Protein AF-A0A925ZV40-F1 (afdb_monomer)

Secondary structure (DSSP, 8-state):
----------PPPEEE-TT-EE-S-EEESS--EEESSEE-S-EEESSS-EEESSEE-

Sequence (57 aa):
MPGAALAQGSAATLIIPAGQQVRGDSATGTQSIAVLGDDTGDVTSWGGDISVQGHVG

Foldseek 3Di:
DPDPPPPPDQPDEAEDAAPHEAEEEAEDEQHEYEYNHEYAYHYYYDRYHYHHPYYYD

Radius of gyration: 13.44 Å; Cα contacts (8 Å, |Δi|>4): 133; chains: 1; bounding box: 20×18×45 Å

Structure (mmCIF, N/CA/C/O backbone):
data_AF-A0A925ZV40-F1
#
_entry.id   AF-A0A925ZV40-F1
#
loop_
_atom_site.group_PDB
_atom_site.id
_atom_site.type_symbol
_atom_site.label_atom_id
_atom_site.label_alt_id
_atom_site.label_comp_id
_atom_site.label_asym_id
_atom_site.label_entity_id
_atom_site.label_seq_id
_atom_site.pdbx_PDB_ins_code
_atom_site.Cartn_x
_atom_site.Cartn_y
_atom_site.Cartn_z
_atom_site.occupancy
_atom_site.B_iso_or_equiv
_atom_site.auth_seq_id
_atom_s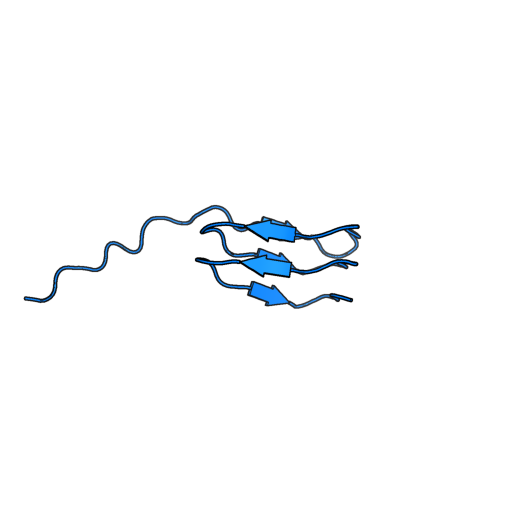ite.auth_comp_id
_atom_site.auth_asym_id
_atom_site.auth_atom_id
_atom_site.pdbx_PDB_model_num
ATOM 1 N N . MET A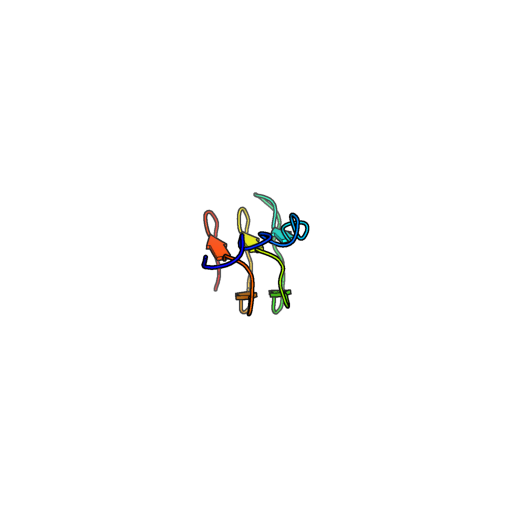 1 1 ? -11.442 -12.587 34.552 1.00 41.31 1 MET A N 1
ATOM 2 C CA . MET A 1 1 ? -12.069 -12.557 33.213 1.00 41.31 1 MET A CA 1
ATOM 3 C C . MET A 1 1 ? -11.058 -11.933 32.261 1.00 41.31 1 MET A C 1
ATOM 5 O O . MET A 1 1 ? -10.501 -10.915 32.661 1.00 41.31 1 MET A O 1
ATOM 9 N N . PRO A 1 2 ? -10.736 -12.519 31.095 1.00 38.16 2 PRO A N 1
ATOM 10 C CA . PRO A 1 2 ? -9.839 -11.871 30.139 1.00 38.16 2 PRO A CA 1
ATOM 11 C C . PRO 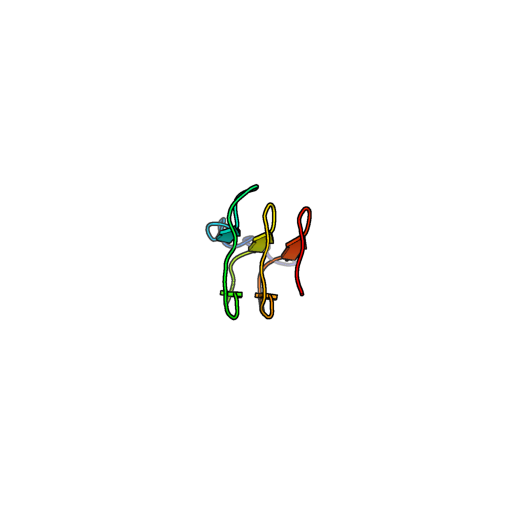A 1 2 ? -10.483 -10.558 29.682 1.00 38.16 2 PRO A C 1
ATOM 13 O O . PRO A 1 2 ? -11.640 -10.556 29.266 1.00 38.16 2 PRO A O 1
ATOM 16 N N . GLY A 1 3 ? -9.773 -9.448 29.888 1.00 44.28 3 GLY A N 1
ATOM 17 C CA . GLY A 1 3 ? -10.280 -8.099 29.658 1.00 44.28 3 GLY A CA 1
ATOM 18 C C . GLY A 1 3 ? -10.694 -7.901 28.208 1.00 44.28 3 GLY A C 1
ATOM 19 O O . GLY A 1 3 ? -10.047 -8.422 27.302 1.00 44.28 3 GLY A O 1
ATOM 20 N N . ALA A 1 4 ? -11.782 -7.155 28.010 1.00 47.41 4 ALA A N 1
ATOM 21 C CA . ALA A 1 4 ? -12.210 -6.699 26.700 1.00 47.41 4 ALA A CA 1
ATOM 22 C C . ALA A 1 4 ? -10.993 -6.138 25.954 1.00 47.41 4 ALA A C 1
ATOM 24 O O . ALA A 1 4 ? -10.404 -5.146 26.388 1.00 47.41 4 ALA A O 1
ATOM 25 N N . ALA A 1 5 ? -10.598 -6.796 24.863 1.00 50.66 5 ALA A N 1
ATOM 26 C CA . ALA A 1 5 ? -9.693 -6.198 23.905 1.00 50.66 5 ALA A CA 1
ATOM 27 C C . ALA A 1 5 ? -10.425 -4.965 23.378 1.00 50.66 5 ALA A C 1
ATOM 29 O O . ALA A 1 5 ? -11.349 -5.068 22.572 1.00 50.66 5 ALA A O 1
ATOM 30 N N . LEU A 1 6 ? -10.074 -3.798 23.914 1.00 46.53 6 LEU A N 1
ATOM 31 C CA . LEU A 1 6 ? -10.351 -2.529 23.274 1.00 46.53 6 LEU A CA 1
ATOM 32 C C . LEU A 1 6 ? -9.643 -2.632 21.923 1.00 46.53 6 LEU A C 1
ATOM 34 O O . LEU A 1 6 ? -8.434 -2.430 21.862 1.00 46.53 6 LEU A O 1
ATOM 38 N N . ALA A 1 7 ? -10.361 -3.055 20.879 1.00 44.47 7 ALA A N 1
ATOM 39 C CA . ALA A 1 7 ? -9.912 -2.941 19.502 1.00 44.47 7 ALA A CA 1
ATOM 40 C C . ALA A 1 7 ? -9.675 -1.446 19.291 1.00 44.47 7 ALA A C 1
ATOM 42 O O . ALA A 1 7 ? -10.621 -0.667 19.153 1.00 44.47 7 ALA A O 1
ATOM 43 N N . GLN A 1 8 ? -8.423 -1.030 19.489 1.00 47.97 8 GLN A N 1
ATOM 44 C CA . GLN A 1 8 ? -8.056 0.372 19.508 1.00 47.97 8 GLN A CA 1
ATOM 45 C C . GLN A 1 8 ? -8.439 0.952 18.153 1.00 47.97 8 GLN A C 1
ATOM 47 O O . GLN A 1 8 ? -8.231 0.325 17.117 1.00 47.97 8 GLN A O 1
ATOM 52 N N . GLY A 1 9 ? -9.128 2.089 18.233 1.00 44.00 9 GLY A N 1
ATOM 53 C CA . GLY A 1 9 ? -10.027 2.587 17.209 1.00 44.00 9 GLY A CA 1
ATOM 54 C C . GLY A 1 9 ? -9.406 2.672 15.827 1.00 44.00 9 GLY A C 1
ATOM 55 O O . GLY A 1 9 ? -8.206 2.880 15.687 1.00 44.00 9 GLY A O 1
ATOM 56 N N . SER A 1 10 ? -10.285 2.536 14.836 1.00 54.66 10 SER A N 1
ATOM 57 C CA . SER A 1 10 ? -10.068 2.680 13.401 1.00 54.66 10 SER A CA 1
ATOM 58 C C . SER A 1 10 ? -8.933 3.647 13.065 1.00 54.66 10 SER A C 1
ATOM 60 O O . SER A 1 10 ? -9.151 4.843 12.864 1.00 54.66 10 SER A O 1
ATOM 62 N N . ALA A 1 11 ? -7.706 3.132 13.004 1.00 63.12 11 ALA A N 1
ATOM 63 C CA . ALA A 1 11 ? -6.604 3.864 12.423 1.00 63.12 11 ALA A CA 1
ATOM 64 C C . ALA A 1 11 ? -6.983 4.051 10.950 1.00 63.12 11 ALA A C 1
ATOM 66 O O . ALA A 1 11 ? -7.282 3.069 10.270 1.00 63.12 11 ALA A O 1
ATOM 67 N N . ALA A 1 12 ? -7.081 5.303 10.493 1.00 75.94 12 ALA A N 1
ATOM 68 C CA . ALA A 1 12 ?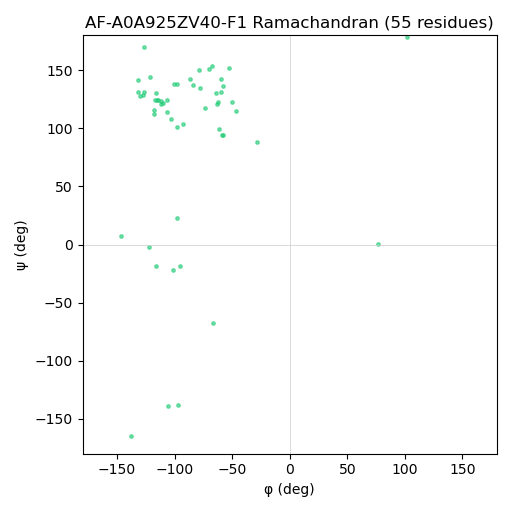 -7.518 5.608 9.134 1.00 75.94 12 ALA A CA 1
ATOM 69 C C . ALA A 1 12 ? -6.717 4.757 8.139 1.00 75.94 12 ALA A C 1
ATOM 71 O O . ALA A 1 12 ? -5.486 4.783 8.170 1.00 75.94 12 ALA A O 1
ATOM 72 N N . THR A 1 13 ? -7.407 3.967 7.316 1.00 85.81 13 THR A N 1
ATOM 73 C CA . THR A 1 13 ? -6.777 3.103 6.315 1.00 85.81 13 THR A CA 1
ATOM 74 C C . THR A 1 13 ? -6.052 3.968 5.292 1.00 85.81 13 THR A C 1
ATOM 76 O O . THR A 1 13 ? -6.636 4.910 4.753 1.00 85.81 13 THR A O 1
ATOM 79 N N . LEU A 1 14 ? -4.791 3.649 5.009 1.00 88.69 14 LEU A N 1
ATOM 80 C CA . LEU A 1 14 ? -4.078 4.223 3.874 1.00 88.69 14 LEU A CA 1
ATOM 81 C C . LEU A 1 14 ? -4.625 3.575 2.598 1.00 88.69 14 LEU A C 1
ATOM 83 O O . LEU A 1 14 ? -4.524 2.363 2.435 1.00 88.69 14 LEU A O 1
ATOM 87 N N . ILE A 1 15 ? -5.226 4.365 1.711 1.00 92.44 15 ILE A N 1
ATOM 88 C CA . ILE A 1 15 ? -5.834 3.865 0.472 1.00 92.44 15 ILE A CA 1
ATOM 89 C C . ILE A 1 15 ? -5.012 4.362 -0.714 1.00 92.44 15 ILE A C 1
ATOM 91 O O . ILE A 1 15 ? -4.875 5.571 -0.891 1.00 92.44 15 ILE A O 1
ATOM 95 N N . ILE A 1 16 ? -4.526 3.436 -1.542 1.00 92.06 16 ILE A N 1
ATOM 96 C CA . ILE A 1 16 ? -4.018 3.714 -2.891 1.00 92.06 16 ILE A CA 1
ATOM 97 C C . ILE A 1 16 ? -5.201 3.524 -3.848 1.00 92.06 16 ILE A C 1
ATOM 99 O O . ILE A 1 16 ? -5.608 2.382 -4.076 1.00 92.06 16 ILE A O 1
ATOM 103 N N . PRO A 1 17 ? -5.822 4.603 -4.357 1.00 91.50 17 PRO A N 1
ATOM 104 C CA . PRO A 1 17 ? -7.059 4.515 -5.127 1.00 91.50 17 PRO A CA 1
ATOM 105 C C . PRO A 1 17 ? -6.870 3.819 -6.475 1.00 91.50 17 PRO A C 1
ATOM 107 O O . PRO A 1 17 ? -5.804 3.888 -7.081 1.00 91.50 17 PRO A O 1
ATOM 110 N N . ALA A 1 18 ? -7.946 3.222 -6.990 1.00 91.62 18 ALA A N 1
ATOM 111 C CA . ALA A 1 18 ? -7.958 2.663 -8.337 1.00 91.62 18 ALA A CA 1
ATOM 112 C C . ALA A 1 18 ? -7.630 3.737 -9.387 1.00 91.62 18 ALA A C 1
ATOM 114 O O . ALA A 1 18 ? -8.134 4.860 -9.322 1.00 91.62 18 ALA A O 1
ATOM 115 N N . GLY A 1 19 ? -6.786 3.383 -10.359 1.00 90.94 19 GLY A N 1
ATOM 116 C CA . GLY A 1 19 ? -6.321 4.296 -11.408 1.00 90.94 19 GLY A CA 1
ATOM 117 C C . GLY A 1 19 ? -5.239 5.287 -10.966 1.00 90.94 19 GLY A C 1
ATOM 118 O O . GLY A 1 19 ? -4.788 6.084 -11.788 1.00 90.94 19 GLY A O 1
ATOM 119 N N . GLN A 1 20 ? -4.809 5.246 -9.701 1.00 91.25 20 GLN A N 1
ATOM 120 C CA . GLN A 1 20 ? -3.642 5.980 -9.232 1.00 91.25 20 GLN A CA 1
ATOM 121 C C . GLN A 1 20 ? -2.426 5.055 -9.195 1.00 91.25 20 GLN A C 1
ATOM 123 O O . GLN A 1 20 ? -2.516 3.919 -8.737 1.00 91.25 20 GLN A O 1
ATOM 128 N N . GLN A 1 21 ? -1.286 5.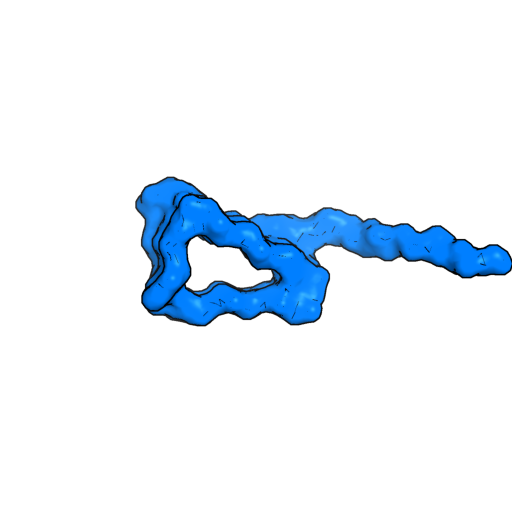588 -9.633 1.00 91.06 21 GLN A N 1
ATOM 129 C CA . 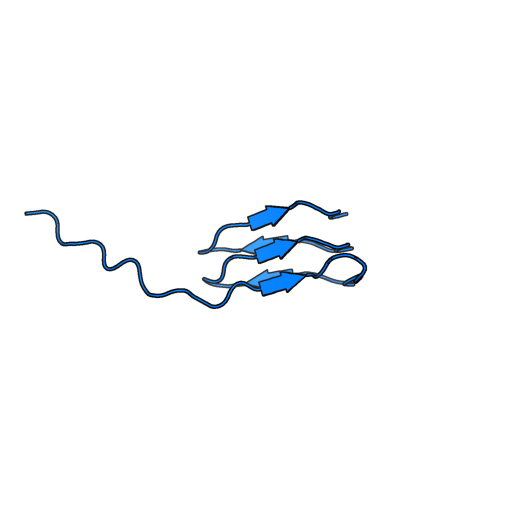GLN A 1 21 ? 0.011 4.946 -9.484 1.00 91.06 21 GLN A CA 1
ATOM 130 C C . GLN A 1 21 ? 0.817 5.664 -8.398 1.00 91.06 21 GLN A C 1
ATOM 132 O O . GLN A 1 21 ? 1.048 6.875 -8.488 1.00 91.06 21 GLN A O 1
ATOM 137 N N . VAL A 1 22 ? 1.264 4.920 -7.392 1.00 88.19 22 VAL A N 1
ATOM 138 C CA . VAL A 1 22 ? 2.243 5.363 -6.395 1.00 88.19 22 VAL A CA 1
ATOM 139 C C . VAL A 1 22 ? 3.603 4.791 -6.774 1.00 88.19 22 VAL A C 1
ATOM 141 O O . VAL A 1 22 ? 3.711 3.660 -7.240 1.00 88.19 22 VAL A O 1
ATOM 144 N N . ARG A 1 23 ? 4.645 5.616 -6.648 1.00 88.31 23 ARG A N 1
ATOM 145 C CA . ARG A 1 23 ? 6.029 5.218 -6.917 1.00 88.31 23 ARG A CA 1
ATOM 146 C C . ARG A 1 23 ? 6.840 5.324 -5.634 1.00 88.31 23 ARG A C 1
ATOM 148 O O . ARG A 1 23 ? 6.927 6.420 -5.079 1.00 88.31 23 ARG A O 1
ATOM 155 N N . GLY A 1 24 ? 7.471 4.222 -5.241 1.00 83.31 24 GLY A N 1
ATOM 156 C CA . GLY A 1 24 ? 8.236 4.101 -3.998 1.00 83.31 24 GLY A CA 1
ATOM 157 C C . GLY A 1 24 ? 7.465 3.353 -2.912 1.00 83.31 24 GLY A C 1
ATOM 158 O O . GLY A 1 24 ? 6.327 2.961 -3.130 1.00 83.31 24 GLY A O 1
ATOM 159 N N . ASP A 1 25 ? 8.101 3.164 -1.758 1.00 86.62 25 ASP A N 1
ATOM 160 C CA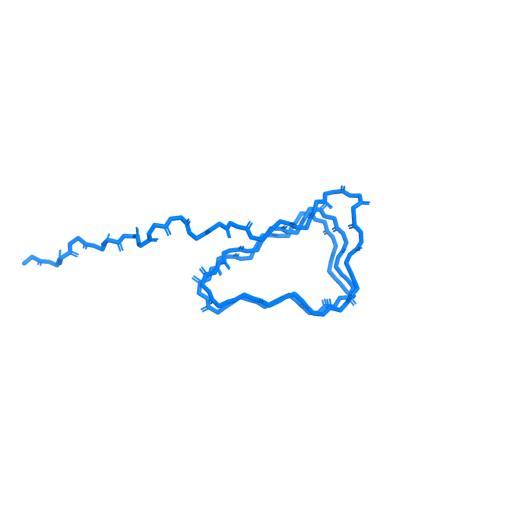 . ASP A 1 25 ? 7.597 2.260 -0.720 1.00 86.62 25 ASP A CA 1
ATOM 161 C C . ASP A 1 25 ? 6.445 2.869 0.093 1.00 86.62 25 ASP A C 1
ATOM 163 O O . ASP A 1 25 ? 6.519 4.005 0.579 1.00 86.62 25 ASP A O 1
ATOM 167 N N . SER A 1 26 ? 5.401 2.071 0.306 1.00 85.94 26 SER A N 1
ATOM 168 C CA . SER A 1 26 ? 4.236 2.403 1.123 1.00 85.94 26 SER A CA 1
ATOM 169 C C . SER A 1 26 ? 4.328 1.698 2.475 1.00 85.94 26 SER A C 1
ATOM 171 O O . SER A 1 26 ? 4.122 0.489 2.576 1.00 85.94 26 SER A O 1
ATOM 173 N N . ALA A 1 27 ? 4.605 2.456 3.540 1.00 89.38 27 ALA A N 1
ATOM 174 C CA . ALA A 1 27 ? 4.812 1.901 4.878 1.00 89.38 27 ALA A CA 1
ATOM 175 C C . ALA A 1 27 ? 3.926 2.551 5.951 1.00 89.38 27 ALA A C 1
ATOM 177 O O . ALA A 1 27 ? 3.893 3.777 6.086 1.00 89.38 27 ALA A O 1
ATOM 178 N N . THR A 1 28 ? 3.255 1.735 6.769 1.00 87.62 28 THR A N 1
ATOM 179 C CA . THR A 1 28 ? 2.449 2.205 7.909 1.00 87.62 28 THR A CA 1
ATOM 180 C C . THR A 1 28 ? 2.741 1.438 9.197 1.00 87.62 28 THR A C 1
ATOM 182 O O . THR A 1 28 ? 2.900 0.223 9.208 1.00 87.62 28 THR A O 1
ATOM 185 N N . GLY A 1 29 ? 2.757 2.157 10.326 1.00 86.12 29 GLY A N 1
ATOM 186 C CA . GLY A 1 29 ? 2.961 1.580 11.662 1.00 86.12 29 GLY A CA 1
ATOM 187 C C . GLY A 1 29 ? 1.818 0.664 12.104 1.00 86.12 29 GLY A C 1
ATOM 188 O O . GLY A 1 29 ? 1.993 -0.539 12.244 1.00 86.12 29 GLY A O 1
ATOM 189 N N . THR A 1 30 ? 0.644 1.248 12.341 1.00 87.81 30 THR A N 1
ATOM 190 C CA . THR A 1 30 ? -0.544 0.558 12.885 1.00 87.81 30 THR A CA 1
ATOM 191 C C . THR A 1 30 ? -1.769 0.655 11.973 1.00 87.81 30 THR A C 1
ATOM 193 O O . THR A 1 30 ? -2.831 0.131 12.294 1.00 87.81 30 THR A O 1
ATOM 196 N N . GLN A 1 31 ? -1.650 1.356 10.843 1.00 87.44 31 GLN A N 1
ATOM 197 C CA . GLN A 1 31 ? -2.751 1.553 9.904 1.00 87.44 31 GLN A CA 1
ATOM 198 C C . GLN A 1 31 ? -2.819 0.398 8.916 1.00 87.44 31 GLN A C 1
ATOM 200 O O . GLN A 1 31 ? -1.793 -0.078 8.428 1.00 87.44 31 GLN A O 1
ATOM 205 N N . SER A 1 32 ? -4.039 0.001 8.571 1.00 91.31 32 SER A N 1
ATOM 206 C CA . SER A 1 32 ? -4.246 -0.906 7.443 1.00 91.31 32 SER A CA 1
ATOM 207 C C . SER A 1 32 ? -3.946 -0.190 6.121 1.00 91.31 32 SER A C 1
ATOM 209 O O . SER A 1 32 ? -4.138 1.027 6.027 1.00 91.31 32 SER A O 1
ATOM 211 N N . ILE A 1 33 ? -3.507 -0.935 5.109 1.00 92.12 33 ILE A N 1
ATOM 212 C CA . ILE A 1 33 ? -3.255 -0.446 3.748 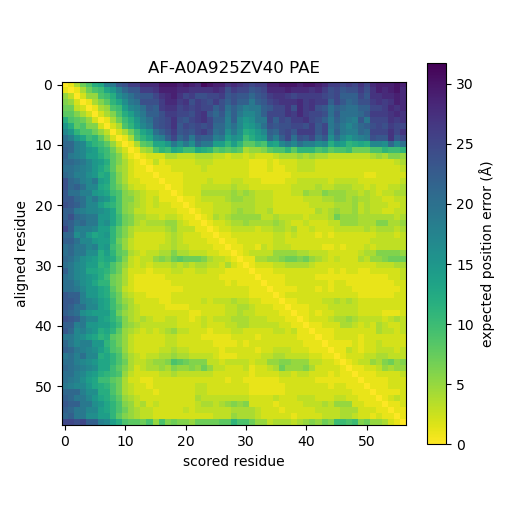1.00 92.12 33 ILE A CA 1
ATOM 213 C C . ILE A 1 33 ? -4.213 -1.152 2.782 1.00 92.12 33 ILE A C 1
ATOM 215 O O . ILE A 1 33 ? -4.327 -2.376 2.796 1.00 92.12 33 ILE A O 1
ATOM 219 N N . ALA A 1 34 ? -4.894 -0.388 1.929 1.00 94.94 34 ALA A N 1
ATOM 220 C CA . ALA A 1 34 ? -5.732 -0.900 0.850 1.00 94.94 34 ALA A CA 1
ATOM 221 C C . ALA A 1 34 ? -5.193 -0.431 -0.507 1.00 94.94 34 ALA A C 1
ATOM 223 O O . ALA A 1 34 ? -5.249 0.757 -0.829 1.00 94.94 34 ALA A O 1
ATOM 224 N N . VAL A 1 35 ? -4.694 -1.370 -1.310 1.00 94.81 35 VAL A N 1
ATOM 225 C CA . VAL A 1 35 ? -4.159 -1.121 -2.651 1.00 94.81 35 VAL A CA 1
ATOM 226 C C . VAL A 1 35 ? -5.224 -1.451 -3.689 1.00 94.81 35 VAL A C 1
ATOM 228 O O . VAL A 1 35 ? -5.474 -2.618 -3.990 1.00 94.81 35 VAL A O 1
ATOM 231 N N . LEU A 1 36 ? -5.879 -0.418 -4.215 1.00 95.88 36 LEU A N 1
ATOM 232 C CA . LEU A 1 36 ? -6.887 -0.523 -5.276 1.00 95.88 36 LEU A CA 1
ATOM 233 C C . LEU A 1 36 ? -6.326 -0.132 -6.655 1.00 95.88 36 LEU A C 1
ATOM 235 O O . LEU A 1 36 ? -6.915 -0.498 -7.669 1.00 95.88 36 LEU A O 1
ATOM 239 N N . GLY A 1 37 ? -5.236 0.640 -6.687 1.00 92.62 37 GLY A N 1
ATOM 240 C CA . GLY A 1 37 ? -4.499 1.040 -7.892 1.00 92.62 37 GLY A CA 1
ATOM 241 C C . GLY A 1 37 ? -3.174 0.297 -8.045 1.00 92.62 37 GLY A C 1
ATOM 242 O O . GLY A 1 37 ? -3.099 -0.897 -7.766 1.00 92.62 37 GLY A O 1
ATOM 243 N N . ASP A 1 38 ? -2.135 1.013 -8.464 1.00 93.00 38 ASP A N 1
ATOM 244 C CA . ASP A 1 38 ? -0.807 0.454 -8.712 1.00 93.00 38 ASP A CA 1
ATOM 245 C C . ASP A 1 38 ? 0.212 1.030 -7.718 1.00 93.00 38 ASP A C 1
ATOM 247 O O . ASP A 1 38 ? 0.383 2.248 -7.630 1.00 93.00 38 ASP A O 1
ATOM 251 N N . ASP A 1 39 ? 0.908 0.166 -6.987 1.00 91.94 39 ASP A N 1
ATOM 252 C CA . ASP A 1 39 ? 2.088 0.519 -6.194 1.00 91.94 39 ASP A CA 1
ATOM 253 C C . ASP A 1 39 ? 3.323 -0.099 -6.857 1.00 91.94 39 ASP A C 1
ATOM 255 O O . ASP A 1 39 ? 3.361 -1.308 -7.079 1.00 91.94 39 ASP A O 1
ATOM 259 N N . THR A 1 40 ? 4.306 0.725 -7.231 1.00 91.94 40 THR A N 1
ATOM 260 C CA . THR A 1 40 ? 5.542 0.228 -7.862 1.00 91.94 40 THR A CA 1
ATOM 261 C C . THR A 1 40 ? 6.717 0.069 -6.890 1.00 91.94 40 THR A C 1
ATOM 263 O O . THR A 1 40 ? 7.873 0.237 -7.292 1.00 91.94 40 THR A O 1
ATOM 266 N N . GLY A 1 41 ? 6.432 -0.073 -5.598 1.00 88.25 41 GLY A N 1
ATOM 267 C CA . GLY A 1 41 ? 7.398 -0.298 -4.529 1.00 88.25 41 GLY A CA 1
ATOM 268 C C . GLY A 1 41 ? 6.907 -1.346 -3.531 1.00 88.25 41 GLY A C 1
ATOM 269 O O . GLY A 1 41 ? 5.976 -2.110 -3.801 1.00 88.25 41 GLY A O 1
ATOM 270 N N . ASP A 1 42 ? 7.548 -1.395 -2.363 1.00 89.12 42 ASP A N 1
ATOM 271 C CA . ASP A 1 42 ? 7.181 -2.348 -1.316 1.00 89.12 42 ASP A CA 1
ATOM 272 C C . ASP A 1 42 ? 6.016 -1.830 -0.459 1.00 89.12 42 ASP A C 1
ATOM 274 O O . ASP A 1 42 ? 6.003 -0.682 -0.012 1.00 89.12 42 ASP A O 1
ATOM 278 N N . VAL A 1 43 ? 5.060 -2.711 -0.146 1.00 90.12 43 VAL A N 1
ATOM 279 C CA . VAL A 1 43 ? 3.929 -2.401 0.743 1.00 90.12 43 VAL A CA 1
ATOM 280 C C . VAL A 1 43 ? 4.128 -3.091 2.089 1.00 90.12 43 VAL A C 1
ATOM 282 O O . VAL A 1 43 ? 4.091 -4.318 2.181 1.00 90.12 43 VAL A O 1
ATOM 285 N N . THR A 1 44 ? 4.317 -2.305 3.151 1.00 92.19 44 THR A N 1
ATOM 286 C CA . THR A 1 44 ? 4.604 -2.810 4.503 1.00 92.19 44 THR A CA 1
ATOM 287 C C . THR A 1 44 ? 3.650 -2.227 5.545 1.00 92.19 44 THR A C 1
ATOM 289 O O . THR A 1 44 ? 3.527 -1.013 5.685 1.00 92.19 44 THR A O 1
ATOM 292 N N . SER A 1 45 ? 3.024 -3.089 6.347 1.00 90.00 45 SER A N 1
ATOM 293 C CA . SER A 1 45 ? 2.299 -2.695 7.559 1.00 90.00 45 SER A CA 1
ATOM 294 C C . SER A 1 45 ? 2.707 -3.592 8.719 1.00 90.00 45 SER A C 1
ATOM 296 O O . SER A 1 45 ? 2.746 -4.815 8.580 1.00 90.00 45 SER A O 1
ATOM 298 N N . TRP A 1 46 ? 3.039 -2.989 9.862 1.00 88.44 46 TRP A N 1
ATOM 299 C CA . TRP A 1 46 ? 3.491 -3.729 11.050 1.00 88.44 46 TRP A CA 1
ATOM 300 C C . TRP A 1 46 ? 2.368 -4.037 12.044 1.00 88.44 46 TRP A C 1
ATOM 302 O O . TRP A 1 46 ? 2.528 -4.906 12.899 1.00 88.44 46 TRP A O 1
ATOM 312 N N . GLY A 1 47 ? 1.243 -3.330 11.954 1.00 85.31 47 GLY A N 1
ATOM 313 C CA . GLY A 1 47 ? 0.150 -3.424 12.922 1.00 85.31 47 GLY A CA 1
ATOM 314 C C . GLY A 1 47 ? -1.243 -3.234 12.329 1.00 85.31 47 GLY A C 1
ATOM 315 O O . GLY A 1 47 ? -2.199 -3.143 13.094 1.00 85.31 47 GLY A O 1
ATOM 316 N N . GLY A 1 48 ? -1.361 -3.155 11.002 1.00 87.38 48 GLY A N 1
ATOM 317 C CA . GLY A 1 48 ? -2.632 -3.155 10.285 1.00 87.38 48 GLY A CA 1
ATOM 318 C C . GLY A 1 48 ? -2.669 -4.230 9.200 1.00 87.38 48 GLY A C 1
ATOM 319 O O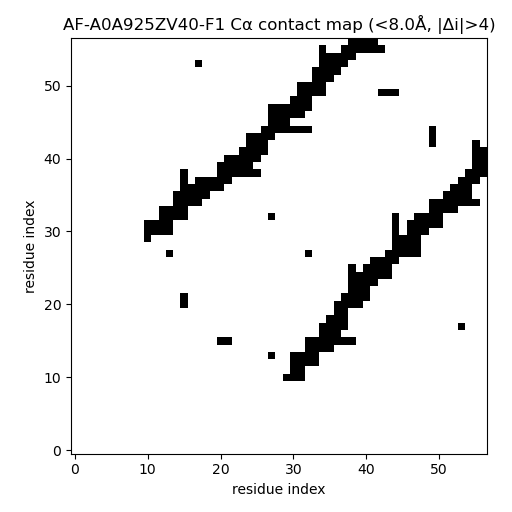 . GLY A 1 48 ? -1.653 -4.839 8.871 1.00 87.38 48 GLY A O 1
ATOM 320 N N . ASP A 1 49 ? -3.852 -4.453 8.634 1.00 93.00 49 ASP A N 1
ATOM 321 C CA . ASP A 1 49 ? -4.033 -5.405 7.541 1.00 93.00 49 ASP A CA 1
ATOM 322 C C . ASP A 1 49 ? -3.584 -4.802 6.204 1.00 93.00 49 ASP A C 1
ATOM 324 O O . ASP A 1 49 ? -3.710 -3.596 5.980 1.00 93.00 49 ASP A O 1
ATOM 328 N N . ILE A 1 50 ? -3.110 -5.642 5.283 1.00 92.56 50 ILE A N 1
ATOM 329 C CA . ILE A 1 50 ? -2.825 -5.247 3.897 1.00 92.56 50 ILE A CA 1
ATOM 330 C C . ILE A 1 50 ? -3.828 -5.952 2.983 1.00 92.56 50 ILE A C 1
ATOM 332 O O . ILE A 1 50 ? -3.886 -7.181 2.943 1.00 92.56 50 ILE A O 1
ATOM 336 N N . SER A 1 51 ? -4.614 -5.178 2.234 1.00 95.06 51 SER A N 1
ATOM 337 C CA . SER A 1 51 ? -5.538 -5.680 1.212 1.00 95.06 51 SER A CA 1
ATOM 338 C C . SER A 1 51 ? -5.099 -5.199 -0.165 1.00 95.06 51 SER A C 1
ATOM 340 O O . SER A 1 51 ? -4.977 -3.997 -0.387 1.00 95.06 51 SER A O 1
ATOM 342 N N . VAL A 1 52 ? -4.885 -6.129 -1.097 1.00 93.94 52 VAL A N 1
ATOM 343 C CA . VAL A 1 52 ? -4.468 -5.826 -2.472 1.00 93.94 52 VAL A CA 1
ATOM 344 C C . VAL A 1 52 ? -5.547 -6.298 -3.442 1.00 93.94 52 VAL A C 1
ATOM 346 O O . VAL A 1 52 ? -5.841 -7.489 -3.522 1.00 93.94 52 VAL A O 1
ATOM 349 N N . GLN A 1 53 ? -6.152 -5.349 -4.152 1.00 95.06 53 GLN A N 1
ATOM 350 C CA . GLN A 1 53 ? -7.107 -5.572 -5.247 1.00 95.06 53 GLN A CA 1
ATOM 351 C C . GLN A 1 53 ? -6.579 -5.041 -6.590 1.00 95.06 53 GLN A C 1
ATOM 353 O O . GLN A 1 53 ? -7.090 -5.438 -7.634 1.00 95.06 53 GLN A O 1
ATOM 358 N N . GLY A 1 54 ? -5.583 -4.149 -6.557 1.00 91.00 54 GLY A N 1
ATOM 359 C CA . GLY A 1 54 ? -4.821 -3.698 -7.720 1.00 91.00 54 GLY A CA 1
ATOM 360 C C . GLY A 1 54 ? -3.499 -4.457 -7.888 1.00 91.00 54 GLY A C 1
ATOM 361 O O . GLY A 1 54 ? -3.459 -5.675 -7.700 1.00 91.00 54 GLY A O 1
ATOM 362 N N . HIS A 1 55 ? -2.418 -3.748 -8.221 1.00 91.56 55 HIS A N 1
ATOM 363 C CA . HIS A 1 55 ? -1.092 -4.332 -8.459 1.00 91.56 55 HIS A CA 1
ATOM 364 C C . HIS A 1 55 ? -0.015 -3.754 -7.533 1.00 91.56 55 HIS A C 1
ATOM 366 O O . HIS A 1 55 ? -0.020 -2.567 -7.216 1.00 91.56 55 HIS A O 1
ATOM 372 N N . VAL A 1 56 ? 0.918 -4.618 -7.126 1.00 89.00 56 VAL A N 1
ATOM 373 C CA . VAL A 1 56 ? 2.138 -4.278 -6.378 1.00 89.00 56 VAL A CA 1
ATOM 374 C C . VAL A 1 56 ? 3.315 -4.938 -7.103 1.00 89.00 56 VAL A C 1
ATOM 376 O O . VAL A 1 56 ? 3.223 -6.144 -7.369 1.00 89.00 56 VAL A O 1
ATOM 379 N N . GLY A 1 57 ? 4.379 -4.201 -7.450 1.00 81.00 57 GLY A N 1
ATOM 380 C CA . GLY A 1 57 ? 5.558 -4.791 -8.110 1.00 81.00 57 GLY A CA 1
ATOM 381 C C . GLY A 1 57 ? 6.679 -3.854 -8.535 1.00 81.00 57 GLY A C 1
ATOM 382 O O . GLY A 1 57 ? 6.480 -2.625 -8.543 1.00 81.00 57 GLY A O 1
#

Solvent-accessible surface area (backbone atoms only — not comparable to full-atom values): 3401 Å² total; per-residue (Å²): 127,89,72,82,78,75,75,74,69,87,52,72,64,48,68,44,50,64,92,41,76,47,82,53,71,47,75,37,65,57,24,25,38,38,35,43,12,37,34,53,33,56,81,48,52,79,59,30,58,80,47,78,78,45,49,73,87

pLDDT: mean 81.69, std 17.3, range [38.16, 95.88]

Mean predicted aligned error: 7.82 Å

Nearest PDB structures (foldseek):
  7kob-assembly1_A  TM=6.841E-01  e=8.937E+00  Escherichia coli CFT073